Protein AF-A0A350PEC2-F1 (afdb_monomer_lite)

Secondary structure (DSSP, 8-state):
-HHHHHHHHHHHHHHHHHHHHHHHHHHHH-SS-TT-EEEETTEEEEEEEEETTEEEEEESS-TTSS--

Radius of gyration: 16.82 Å; chains: 1; bounding box: 42×36×38 Å

Foldseek 3Di:
DVVVVVVVVCVVCVLLVVLQVVLVCCVPVVPDDQQDFDDDPPFTFGWHARDRSDTDGDGDDPPPPPPD

Structure (mmCIF, N/CA/C/O backbone):
data_AF-A0A350PEC2-F1
#
_entry.id   AF-A0A350PEC2-F1
#
loop_
_atom_site.group_PDB
_atom_site.id
_atom_site.type_symbol
_atom_site.label_atom_id
_atom_site.label_alt_id
_atom_site.label_comp_id
_atom_site.label_asym_id
_atom_site.label_entity_id
_atom_site.label_seq_id
_atom_site.pdbx_PDB_ins_code
_atom_site.Cartn_x
_atom_site.Cartn_y
_atom_site.Cartn_z
_atom_site.occupancy
_atom_site.B_iso_or_equiv
_atom_site.auth_seq_id
_atom_site.auth_comp_id
_atom_site.auth_asym_id
_atom_site.auth_atom_id
_atom_site.pdbx_PDB_model_num
ATOM 1 N N . TYR A 1 1 ? 28.110 -3.243 -19.096 1.00 63.84 1 TYR A N 1
ATOM 2 C CA . TYR A 1 1 ? 27.225 -2.097 -19.389 1.00 63.84 1 TYR A CA 1
ATOM 3 C C . TYR A 1 1 ? 25.758 -2.413 -19.087 1.00 63.84 1 TYR A C 1
ATOM 5 O O . TYR A 1 1 ? 25.199 -1.765 -18.215 1.00 63.84 1 TYR A O 1
ATOM 13 N N . PHE A 1 2 ? 25.158 -3.451 -19.688 1.00 79.19 2 PHE A N 1
ATOM 14 C CA . PHE A 1 2 ? 23.744 -3.811 -19.456 1.00 79.19 2 PHE A CA 1
ATOM 15 C C . PHE A 1 2 ? 23.355 -4.073 -17.990 1.00 79.19 2 PHE A C 1
ATOM 17 O O . PHE A 1 2 ? 22.263 -3.697 -17.591 1.00 79.19 2 PHE A O 1
ATOM 24 N N . GLY A 1 3 ? 24.247 -4.634 -17.163 1.00 86.94 3 GLY A N 1
ATOM 25 C CA . GLY A 1 3 ? 23.942 -4.902 -15.748 1.00 86.94 3 GLY A CA 1
ATOM 26 C C . GLY A 1 3 ? 23.637 -3.650 -14.915 1.00 86.94 3 GLY A C 1
ATOM 27 O O . GLY A 1 3 ?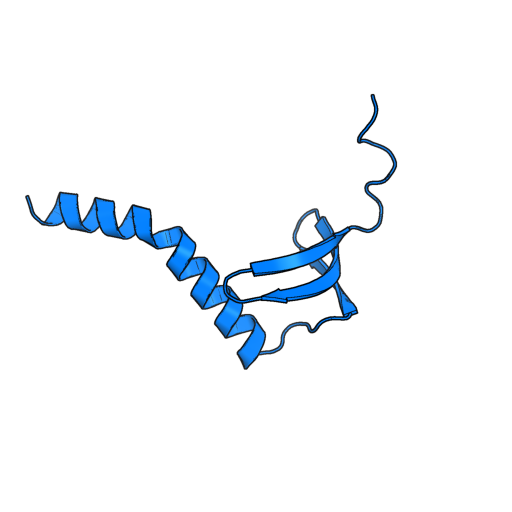 22.721 -3.674 -14.102 1.00 86.94 3 GLY A O 1
ATOM 28 N N . LEU A 1 4 ? 24.348 -2.541 -15.153 1.00 91.81 4 LEU A N 1
ATOM 29 C CA . LEU A 1 4 ? 24.106 -1.282 -14.437 1.00 91.81 4 LEU A CA 1
ATOM 30 C C . LEU A 1 4 ? 22.780 -0.641 -14.870 1.00 91.81 4 LEU A C 1
ATOM 32 O O . LEU A 1 4 ? 22.029 -0.152 -14.032 1.00 91.81 4 LEU A O 1
ATOM 36 N N . LEU A 1 5 ? 22.475 -0.696 -16.171 1.00 92.12 5 LEU A N 1
ATOM 37 C CA . LEU A 1 5 ? 21.212 -0.200 -16.718 1.00 92.12 5 LEU A CA 1
ATOM 38 C C . LEU A 1 5 ? 20.016 -0.996 -16.172 1.00 92.12 5 LEU A C 1
ATOM 40 O O . LEU A 1 5 ? 19.046 -0.403 -15.706 1.00 92.12 5 LEU A O 1
ATOM 44 N N . SER A 1 6 ? 20.106 -2.330 -16.166 1.00 93.75 6 SER A N 1
ATOM 45 C CA . SER A 1 6 ? 19.063 -3.197 -15.607 1.00 93.75 6 SER A CA 1
ATOM 46 C C . SER A 1 6 ? 18.882 -2.995 -14.102 1.00 93.75 6 SER A C 1
ATOM 48 O O . SER A 1 6 ? 17.749 -2.987 -13.628 1.00 93.75 6 SER A O 1
ATOM 50 N N . ALA A 1 7 ? 19.969 -2.784 -13.349 1.00 94.00 7 ALA A N 1
ATOM 51 C CA . ALA A 1 7 ? 19.892 -2.469 -11.923 1.00 94.00 7 ALA A CA 1
ATOM 52 C C . ALA A 1 7 ? 19.196 -1.121 -11.672 1.00 94.00 7 ALA A C 1
ATOM 54 O O . ALA A 1 7 ? 18.324 -1.038 -10.810 1.00 94.00 7 ALA A O 1
ATOM 55 N N . GLY A 1 8 ? 19.517 -0.089 -12.460 1.00 94.00 8 GLY A N 1
ATOM 56 C CA . GLY A 1 8 ? 18.841 1.209 -12.382 1.00 94.00 8 GLY A CA 1
ATOM 57 C C . GLY A 1 8 ? 17.341 1.108 -12.672 1.00 94.00 8 GLY A C 1
ATOM 58 O O . GLY A 1 8 ? 16.533 1.666 -11.933 1.00 94.00 8 GLY A O 1
ATOM 59 N N . LEU A 1 9 ? 16.960 0.330 -13.692 1.00 94.69 9 LEU A N 1
ATOM 60 C CA . LEU A 1 9 ? 15.555 0.086 -14.024 1.00 94.69 9 LEU A CA 1
ATOM 61 C C . LEU A 1 9 ? 14.821 -0.684 -12.916 1.00 94.69 9 LEU A C 1
ATOM 63 O O . LEU A 1 9 ? 13.699 -0.328 -12.566 1.00 94.69 9 LEU A O 1
ATOM 67 N N . ALA A 1 10 ? 15.452 -1.709 -12.340 1.00 95.00 10 ALA A N 1
ATOM 68 C CA . ALA A 1 10 ? 14.869 -2.481 -11.247 1.00 95.00 10 ALA A CA 1
ATOM 69 C C . ALA A 1 10 ? 14.615 -1.615 -10.003 1.00 95.00 10 ALA A C 1
ATOM 71 O O . ALA A 1 10 ? 13.566 -1.737 -9.375 1.00 95.00 10 ALA A O 1
ATOM 72 N N . ILE A 1 11 ? 15.544 -0.711 -9.675 1.00 94.88 11 ILE A N 1
ATOM 73 C CA . ILE A 1 11 ? 15.387 0.231 -8.560 1.00 94.88 11 ILE A CA 1
ATOM 74 C C . ILE A 1 11 ? 14.246 1.211 -8.845 1.00 94.8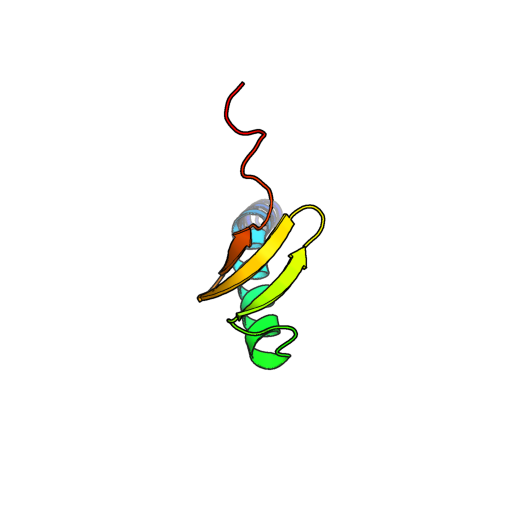8 11 ILE A C 1
ATOM 76 O O . ILE A 1 11 ? 13.394 1.408 -7.985 1.00 94.88 11 ILE A O 1
ATOM 80 N N . ALA A 1 12 ? 14.187 1.771 -10.057 1.00 95.50 12 ALA A N 1
ATOM 81 C CA . ALA A 1 12 ? 13.139 2.715 -10.443 1.00 95.50 12 ALA A CA 1
ATOM 82 C C . ALA A 1 12 ? 11.733 2.086 -10.435 1.00 95.50 12 ALA A C 1
ATOM 84 O O . ALA A 1 12 ? 10.760 2.748 -10.084 1.00 95.50 12 ALA A O 1
ATOM 85 N N . LEU A 1 13 ? 11.617 0.808 -10.812 1.00 96.56 13 LEU A N 1
ATOM 86 C CA . LEU A 1 13 ? 10.337 0.096 -10.869 1.00 96.56 13 LEU A CA 1
ATOM 87 C C . LEU A 1 13 ? 9.935 -0.570 -9.553 1.00 96.56 13 LEU A C 1
ATOM 89 O O . LEU A 1 13 ? 8.805 -1.046 -9.449 1.00 96.56 13 LEU A O 1
ATOM 93 N N . LYS A 1 14 ? 10.818 -0.618 -8.554 1.00 95.50 14 LYS A N 1
ATOM 94 C CA . LYS A 1 14 ? 10.558 -1.323 -7.295 1.00 95.50 14 LYS A CA 1
ATOM 95 C C . LYS A 1 14 ? 9.245 -0.875 -6.655 1.00 95.50 14 LYS A C 1
ATOM 97 O O . LYS A 1 14 ? 8.422 -1.720 -6.306 1.00 95.50 14 LYS A O 1
ATOM 102 N N . ASP A 1 15 ? 9.058 0.429 -6.502 1.00 95.50 15 ASP A N 1
ATOM 103 C CA . ASP A 1 15 ? 7.909 0.985 -5.790 1.00 95.50 15 ASP A CA 1
ATOM 104 C C . ASP A 1 15 ? 6.583 0.747 -6.536 1.00 95.50 15 ASP A C 1
ATOM 106 O O . ASP A 1 15 ? 5.717 0.089 -5.960 1.00 95.50 15 ASP A O 1
ATOM 110 N N . PRO A 1 16 ? 6.423 1.095 -7.832 1.00 95.62 16 PRO A N 1
ATOM 111 C CA . PRO A 1 16 ? 5.169 0.826 -8.542 1.00 95.62 16 PRO A CA 1
ATOM 112 C C . PRO A 1 16 ? 4.843 -0.671 -8.663 1.00 95.62 16 PRO A C 1
ATOM 11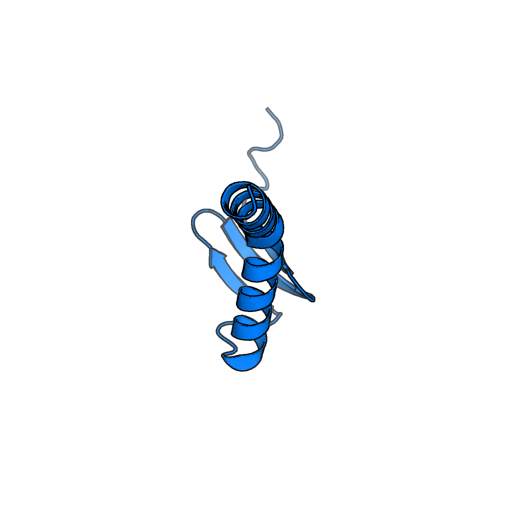4 O O . PRO A 1 16 ? 3.672 -1.051 -8.634 1.00 95.62 16 PRO A O 1
ATOM 117 N N . VAL A 1 17 ? 5.854 -1.541 -8.779 1.00 96.19 17 VAL A N 1
ATOM 118 C CA . VAL A 1 17 ? 5.644 -2.999 -8.786 1.00 96.19 17 VAL A CA 1
ATOM 119 C C . VAL A 1 17 ? 5.185 -3.495 -7.412 1.00 96.19 17 VAL A C 1
ATOM 121 O O . VAL A 1 17 ? 4.305 -4.353 -7.333 1.00 96.19 17 VAL A O 1
ATOM 124 N N . THR A 1 18 ? 5.743 -2.946 -6.331 1.00 96.94 18 THR A N 1
ATOM 125 C CA . THR A 1 18 ? 5.347 -3.293 -4.958 1.00 96.94 18 THR A CA 1
ATOM 126 C C . THR A 1 18 ? 3.917 -2.836 -4.669 1.00 96.94 18 THR A C 1
ATOM 128 O O . THR A 1 18 ? 3.118 -3.626 -4.166 1.00 96.94 18 THR A O 1
ATOM 131 N N . ASP A 1 19 ? 3.562 -1.612 -5.059 1.00 96.56 19 ASP A N 1
ATOM 132 C CA . ASP A 1 19 ? 2.216 -1.056 -4.891 1.00 96.56 19 ASP A CA 1
ATOM 133 C C . ASP A 1 19 ? 1.164 -1.860 -5.667 1.00 96.56 19 ASP A C 1
ATOM 135 O O . ASP A 1 19 ? 0.068 -2.129 -5.163 1.00 96.56 19 ASP A O 1
ATOM 139 N N . LEU A 1 20 ? 1.508 -2.315 -6.879 1.00 96.81 20 LEU A N 1
ATOM 140 C CA . LEU A 1 20 ? 0.653 -3.201 -7.668 1.00 96.81 20 LEU A CA 1
ATOM 141 C C . LEU A 1 20 ? 0.424 -4.537 -6.958 1.00 96.81 20 LEU A C 1
ATOM 143 O O . LEU A 1 20 ? -0.712 -5.007 -6.874 1.00 96.81 20 LEU A O 1
ATOM 147 N N . ALA A 1 21 ? 1.498 -5.149 -6.456 1.00 96.75 21 ALA A N 1
ATOM 148 C CA . ALA A 1 21 ? 1.428 -6.422 -5.751 1.00 96.75 21 ALA A CA 1
ATOM 149 C C . ALA A 1 21 ? 0.581 -6.309 -4.474 1.00 96.75 21 ALA A C 1
ATOM 151 O O . ALA A 1 21 ? -0.256 -7.176 -4.219 1.00 96.75 21 ALA A O 1
ATOM 152 N N . ALA A 1 22 ? 0.740 -5.222 -3.714 1.00 95.38 22 ALA A N 1
ATOM 153 C CA . ALA A 1 22 ? -0.050 -4.947 -2.518 1.00 95.38 22 ALA A CA 1
ATOM 154 C C . ALA A 1 22 ? -1.541 -4.779 -2.846 1.00 95.38 22 ALA A C 1
ATOM 156 O O . ALA A 1 22 ? -2.390 -5.425 -2.229 1.00 95.38 22 ALA A O 1
ATOM 157 N N . TRP A 1 23 ? -1.867 -3.972 -3.858 1.00 95.56 23 TRP A N 1
ATOM 158 C CA . TRP A 1 23 ? -3.246 -3.772 -4.303 1.00 95.56 23 TRP A CA 1
ATOM 159 C C . TRP A 1 23 ? -3.906 -5.080 -4.770 1.00 95.56 23 TRP A C 1
ATOM 161 O O . TRP A 1 23 ? -5.005 -5.415 -4.322 1.00 95.56 23 TRP A O 1
ATOM 171 N N . MET A 1 24 ? -3.213 -5.865 -5.603 1.00 96.38 24 MET A N 1
ATOM 172 C CA . MET A 1 24 ? -3.691 -7.177 -6.059 1.00 96.38 24 MET A CA 1
ATOM 173 C C . MET A 1 24 ? -3.915 -8.147 -4.895 1.00 96.38 24 MET A C 1
ATOM 175 O O . MET A 1 24 ? -4.907 -8.879 -4.874 1.00 96.38 24 MET A O 1
ATOM 179 N N . PHE A 1 25 ? -3.011 -8.142 -3.912 1.00 96.00 25 PHE A N 1
ATOM 180 C CA . PHE A 1 25 ? -3.132 -8.972 -2.720 1.00 96.00 25 PHE A CA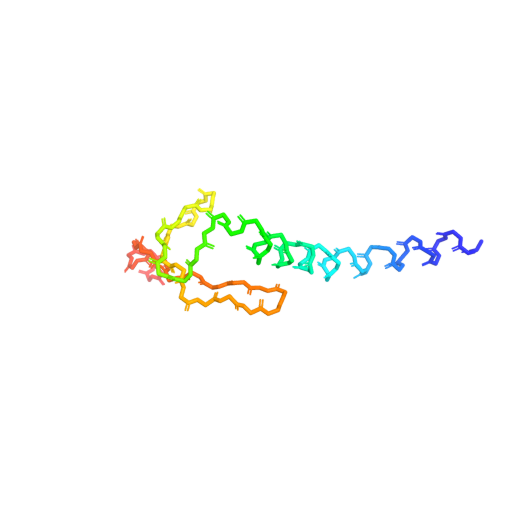 1
ATOM 181 C C . PHE A 1 25 ? -4.368 -8.605 -1.893 1.00 96.00 25 PHE A C 1
ATOM 183 O O . PHE A 1 25 ? -5.110 -9.501 -1.488 1.00 96.00 25 PHE A O 1
ATOM 190 N N . ILE A 1 26 ? -4.626 -7.309 -1.687 1.00 94.81 26 ILE A N 1
ATOM 191 C CA . ILE A 1 26 ? -5.803 -6.833 -0.948 1.00 94.81 26 ILE A CA 1
ATOM 192 C C . ILE A 1 26 ? -7.089 -7.277 -1.655 1.00 94.81 26 ILE A C 1
ATOM 194 O O . ILE A 1 26 ? -7.971 -7.835 -1.009 1.00 94.81 26 ILE A O 1
ATOM 198 N N . ILE A 1 27 ? -7.177 -7.126 -2.981 1.00 93.75 27 ILE A N 1
ATOM 199 C CA . ILE A 1 27 ? -8.374 -7.524 -3.739 1.00 93.75 27 ILE A CA 1
ATOM 200 C C . ILE A 1 27 ? -8.616 -9.033 -3.677 1.00 93.75 27 ILE A C 1
ATOM 202 O O . ILE A 1 27 ? -9.750 -9.467 -3.469 1.00 93.75 27 ILE A O 1
ATOM 206 N N . TRP A 1 28 ? -7.575 -9.844 -3.884 1.00 96.00 28 TRP A N 1
ATOM 207 C CA . TRP A 1 28 ? -7.750 -11.292 -3.978 1.00 96.00 28 TRP A CA 1
ATOM 208 C C . TRP A 1 28 ? -7.934 -11.935 -2.604 1.00 96.00 28 TRP A C 1
ATOM 210 O O . TRP A 1 28 ? -8.820 -12.770 -2.415 1.00 96.00 28 TRP A O 1
ATOM 220 N N . ARG A 1 29 ? -7.109 -11.552 -1.625 1.00 96.06 29 ARG A N 1
ATOM 221 C CA . ARG A 1 29 ? -7.138 -12.170 -0.298 1.00 96.06 29 ARG A CA 1
ATOM 222 C C . ARG A 1 29 ? -8.190 -11.555 0.620 1.00 96.06 29 ARG A C 1
ATOM 224 O O . ARG A 1 29 ? -8.575 -12.233 1.573 1.00 96.06 29 ARG A O 1
ATOM 231 N N . LYS A 1 30 ? -8.631 -10.325 0.327 1.00 91.62 30 LYS A N 1
ATOM 232 C CA . LYS A 1 30 ? -9.544 -9.512 1.143 1.00 91.62 30 LYS A CA 1
ATOM 233 C C . LYS A 1 30 ? -9.177 -9.524 2.634 1.00 91.62 30 LYS A C 1
ATOM 235 O O . LYS A 1 30 ? -9.979 -9.964 3.452 1.00 91.62 30 LYS A O 1
ATOM 240 N N . PRO A 1 31 ? -7.947 -9.117 3.004 1.00 91.19 31 PRO A N 1
ATOM 241 C CA . PRO A 1 31 ? -7.546 -9.050 4.409 1.00 91.19 31 PRO A CA 1
ATOM 242 C C . PRO A 1 31 ? -8.329 -7.982 5.193 1.00 91.19 31 PRO A C 1
ATOM 244 O O . PRO A 1 31 ? -8.459 -8.110 6.404 1.00 91.19 31 PRO A O 1
ATOM 247 N N . PHE A 1 32 ? -8.825 -6.956 4.499 1.00 94.06 32 PHE A N 1
ATOM 248 C CA . PHE A 1 32 ? -9.727 -5.912 4.978 1.00 94.06 32 PHE A CA 1
ATOM 249 C C . PHE A 1 32 ? -10.536 -5.372 3.787 1.00 94.06 32 PHE A C 1
ATOM 251 O O . PHE A 1 32 ? -10.144 -5.575 2.630 1.00 94.06 32 PHE A O 1
ATOM 258 N N . ASP A 1 33 ? -11.633 -4.679 4.070 1.00 94.38 33 ASP A N 1
ATOM 259 C CA . ASP A 1 33 ? -12.491 -4.006 3.094 1.00 94.38 33 ASP A CA 1
ATOM 260 C C . ASP A 1 33 ? -12.747 -2.537 3.496 1.00 94.38 33 ASP A C 1
ATOM 262 O O . ASP A 1 33 ? -12.331 -2.066 4.559 1.00 94.38 33 ASP A O 1
ATOM 266 N N . VAL A 1 34 ? -13.402 -1.778 2.620 1.00 94.44 34 VAL A N 1
ATOM 267 C CA . VAL A 1 34 ? -13.808 -0.396 2.903 1.00 94.44 34 VAL A CA 1
ATOM 268 C C . VAL A 1 34 ? -14.794 -0.379 4.075 1.00 94.44 34 VAL A C 1
ATOM 27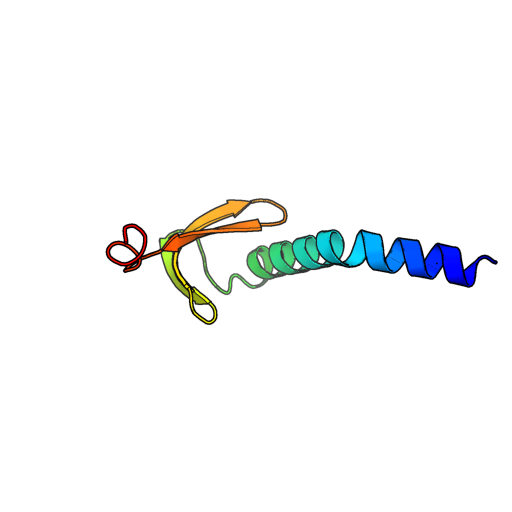0 O O . VAL A 1 34 ? -15.802 -1.083 4.068 1.00 94.44 34 VAL A O 1
ATOM 273 N N . GLY A 1 35 ? -14.515 0.461 5.069 1.00 93.25 35 GLY A N 1
ATOM 274 C CA . GLY A 1 35 ? -15.247 0.559 6.330 1.00 93.25 35 GLY A CA 1
ATOM 275 C C . GLY A 1 35 ? -14.588 -0.186 7.492 1.00 93.25 35 GLY A C 1
ATOM 276 O O . GLY A 1 35 ? -14.981 0.033 8.638 1.00 93.25 35 GLY A O 1
ATOM 277 N N . ASP A 1 36 ? -13.574 -1.017 7.233 1.00 94.88 36 ASP A N 1
ATOM 278 C CA . ASP A 1 36 ? -12.861 -1.718 8.298 1.00 94.88 36 ASP A CA 1
ATOM 279 C C . ASP A 1 36 ? -11.928 -0.777 9.060 1.00 94.88 36 ASP A C 1
ATOM 281 O O . ASP A 1 36 ? -11.168 0.002 8.477 1.00 94.88 36 ASP A O 1
ATOM 285 N N . ARG A 1 37 ? -11.935 -0.908 10.389 1.00 94.06 37 ARG A N 1
ATOM 286 C CA . ARG A 1 37 ? -10.971 -0.246 11.267 1.00 94.06 37 ARG A CA 1
ATOM 287 C C . ARG A 1 37 ? -9.693 -1.062 11.341 1.00 94.06 37 ARG A C 1
ATOM 289 O O . ARG A 1 37 ? -9.689 -2.152 11.915 1.00 94.06 37 ARG A O 1
ATOM 296 N N . ILE A 1 38 ? -8.606 -0.508 10.821 1.00 94.00 38 ILE A N 1
ATOM 297 C CA . ILE A 1 38 ? -7.304 -1.169 10.765 1.00 94.00 38 ILE A CA 1
ATOM 298 C C . ILE A 1 38 ? -6.219 -0.336 11.453 1.00 94.00 38 ILE A C 1
ATOM 300 O O . ILE A 1 38 ? -6.318 0.883 11.606 1.00 94.00 38 ILE A O 1
ATOM 304 N N . GLU A 1 39 ? -5.162 -1.016 11.881 1.00 92.56 39 GLU A N 1
ATOM 305 C CA . GLU A 1 39 ? -3.976 -0.409 12.480 1.00 92.56 39 GLU A CA 1
ATOM 306 C C . GLU A 1 39 ? -2.747 -0.895 11.707 1.00 92.56 39 GLU A C 1
ATOM 308 O O . GLU A 1 39 ? -2.476 -2.092 11.616 1.00 92.56 39 GLU A O 1
ATOM 313 N N . LEU A 1 40 ? -2.039 0.047 11.089 1.00 89.38 40 LEU A N 1
ATOM 314 C CA . LEU A 1 40 ? -0.872 -0.173 10.246 1.00 89.38 40 LEU A CA 1
ATOM 315 C C . LEU A 1 40 ? 0.339 0.484 10.905 1.00 89.38 40 LEU A C 1
ATOM 317 O O . LEU A 1 40 ? 0.603 1.676 10.741 1.00 89.38 40 LEU A O 1
ATOM 321 N N . GLY A 1 41 ? 1.093 -0.308 11.665 1.00 88.62 41 GLY A N 1
ATOM 322 C CA . GLY A 1 41 ? 2.262 0.179 12.392 1.00 88.62 41 GLY A CA 1
ATOM 323 C C . GLY A 1 41 ? 1.875 1.223 13.439 1.00 88.62 41 GLY A C 1
ATOM 324 O O . GLY A 1 41 ? 1.394 0.864 14.505 1.00 88.62 41 GLY A O 1
ATOM 325 N N . LYS A 1 42 ? 2.118 2.506 13.143 1.00 87.31 42 LYS A N 1
ATOM 326 C CA . LYS A 1 42 ? 1.776 3.639 14.025 1.00 87.31 42 LYS A CA 1
ATOM 327 C C . LYS A 1 42 ? 0.486 4.363 13.626 1.00 87.31 42 LYS A C 1
ATOM 329 O O . LYS A 1 42 ? -0.002 5.171 14.407 1.00 87.31 42 LYS A O 1
ATOM 334 N N . SER A 1 43 ? -0.044 4.100 12.432 1.00 88.25 43 SER A N 1
ATOM 335 C CA . SER A 1 43 ? -1.266 4.737 11.936 1.00 88.25 43 SER A CA 1
ATOM 336 C C . SER A 1 43 ? -2.473 3.856 12.225 1.00 88.25 43 SER A C 1
ATOM 338 O O . SER A 1 43 ? -2.460 2.659 11.942 1.00 88.25 43 SER A O 1
ATOM 340 N N . LYS A 1 44 ? -3.540 4.449 12.760 1.00 92.19 44 LYS A N 1
ATOM 341 C CA . LYS A 1 44 ? -4.789 3.760 13.095 1.00 92.19 44 LYS A CA 1
ATOM 342 C C . LYS A 1 44 ? -5.967 4.522 12.522 1.00 92.19 44 LYS A C 1
ATOM 344 O O . LYS A 1 44 ? -6.084 5.723 12.752 1.00 92.19 44 LYS A O 1
ATOM 349 N N . GLY A 1 45 ? -6.852 3.833 11.814 1.00 94.19 45 GLY A N 1
ATOM 350 C CA . GLY A 1 45 ? -7.963 4.493 11.144 1.00 94.19 45 GLY A CA 1
ATOM 351 C C . GLY A 1 45 ? -8.935 3.544 10.466 1.00 94.19 45 GLY A C 1
ATOM 352 O O . GLY A 1 45 ? -8.749 2.329 10.483 1.00 94.19 45 GLY A O 1
ATOM 353 N N . ASP A 1 46 ? -9.963 4.122 9.859 1.00 94.88 46 ASP A N 1
ATOM 354 C CA . ASP A 1 46 ? -10.956 3.385 9.076 1.00 94.88 46 ASP A CA 1
ATOM 355 C C . ASP A 1 46 ? -10.594 3.451 7.590 1.00 94.88 46 ASP A C 1
ATOM 357 O O . ASP A 1 46 ? -10.266 4.519 7.072 1.00 94.88 46 ASP A O 1
ATOM 361 N N . VAL A 1 47 ? -10.644 2.325 6.881 1.00 95.62 47 VAL A N 1
ATOM 362 C CA . VAL A 1 47 ? -10.405 2.294 5.433 1.00 95.62 47 VAL A CA 1
ATOM 363 C C . VAL A 1 47 ? -11.562 2.993 4.734 1.00 95.62 47 VAL A C 1
ATOM 365 O O . VAL A 1 47 ? -12.698 2.535 4.800 1.00 95.62 47 VAL A O 1
ATOM 368 N N . ILE A 1 48 ? -11.284 4.087 4.033 1.00 95.69 48 ILE A N 1
ATOM 369 C CA . ILE A 1 48 ? -12.320 4.838 3.311 1.00 95.69 48 ILE A CA 1
ATOM 370 C C . ILE A 1 48 ? -12.344 4.516 1.821 1.00 95.69 48 ILE A C 1
ATOM 372 O O . ILE A 1 48 ? -13.351 4.759 1.161 1.00 95.69 48 ILE A O 1
ATOM 376 N N . ASP A 1 49 ? -11.237 4.002 1.279 1.00 95.44 49 ASP A N 1
ATOM 377 C CA . ASP A 1 49 ? -11.103 3.792 -0.156 1.00 95.44 49 ASP A CA 1
ATOM 378 C C . ASP A 1 49 ? -9.957 2.835 -0.510 1.00 95.44 49 ASP A C 1
ATOM 380 O O . ASP A 1 49 ? -8.891 2.865 0.111 1.00 95.44 49 ASP A O 1
ATOM 384 N N . ILE A 1 50 ? -10.157 2.027 -1.552 1.00 94.94 50 ILE A N 1
ATOM 385 C CA . ILE A 1 50 ? -9.167 1.101 -2.114 1.00 94.94 50 ILE A CA 1
ATOM 386 C C . ILE A 1 50 ? -9.124 1.333 -3.629 1.00 94.94 50 ILE A C 1
ATOM 388 O O . ILE A 1 50 ? -10.039 0.962 -4.363 1.00 94.94 50 ILE A O 1
ATOM 392 N N . ARG A 1 51 ? -8.035 1.934 -4.117 1.00 94.00 51 ARG A N 1
ATOM 393 C CA . ARG A 1 51 ? -7.808 2.257 -5.535 1.00 94.00 51 ARG A CA 1
ATOM 394 C C . ARG A 1 51 ? -6.616 1.470 -6.090 1.00 94.00 51 ARG A C 1
ATOM 396 O O . ARG A 1 51 ? -5.811 0.948 -5.320 1.00 94.00 51 ARG A O 1
ATOM 403 N N . PRO A 1 52 ? -6.439 1.396 -7.420 1.00 94.19 52 PRO A N 1
ATOM 404 C CA . PRO A 1 52 ? -5.216 0.842 -7.989 1.00 94.19 52 PRO A CA 1
ATOM 405 C C . PRO A 1 52 ? -3.972 1.502 -7.382 1.00 94.19 52 PRO A C 1
ATOM 407 O O . PRO A 1 52 ? -3.894 2.731 -7.328 1.00 94.19 52 PRO A O 1
ATOM 410 N N . PHE A 1 53 ? -3.020 0.674 -6.942 1.00 93.69 53 PHE A N 1
ATOM 411 C CA . PHE A 1 53 ? -1.734 1.062 -6.340 1.00 93.69 53 PHE A CA 1
ATOM 412 C C . PHE A 1 53 ? -1.793 1.739 -4.957 1.00 93.69 53 PHE A C 1
ATOM 414 O O . PHE A 1 53 ? -0.745 2.070 -4.416 1.00 93.69 53 PHE A O 1
ATOM 421 N N . LYS A 1 54 ? -2.970 1.965 -4.354 1.00 94.12 54 LYS A N 1
ATOM 422 C CA . LYS A 1 54 ? -3.061 2.589 -3.020 1.00 94.12 54 LYS A CA 1
ATOM 423 C C . LYS A 1 54 ? -4.413 2.398 -2.348 1.00 94.12 54 LYS A C 1
ATOM 425 O O . LYS A 1 54 ? -5.444 2.309 -3.001 1.00 94.12 54 LYS A O 1
ATOM 430 N N . PHE A 1 55 ? -4.427 2.466 -1.028 1.00 94.81 55 PHE A N 1
ATOM 431 C CA . PHE A 1 55 ? -5.648 2.597 -0.238 1.00 94.81 55 PHE A CA 1
ATOM 432 C C . PHE A 1 55 ? -5.512 3.795 0.701 1.00 94.81 55 PHE A C 1
ATOM 434 O O . PHE A 1 55 ? -4.415 4.317 0.908 1.00 94.81 55 PHE A O 1
ATOM 441 N N . THR A 1 56 ? -6.629 4.281 1.222 1.00 93.81 56 THR A N 1
ATOM 442 C CA . THR A 1 56 ? -6.655 5.445 2.108 1.00 93.81 56 THR A CA 1
ATOM 443 C C . THR A 1 56 ? -7.373 5.085 3.394 1.00 93.81 56 THR A C 1
ATOM 445 O O . THR A 1 56 ? -8.448 4.484 3.366 1.00 93.81 56 THR A O 1
ATOM 448 N N . ILE A 1 57 ? -6.762 5.464 4.514 1.00 95.00 57 ILE A N 1
ATOM 449 C CA . ILE A 1 57 ? -7.354 5.360 5.843 1.00 95.00 57 ILE A CA 1
ATOM 450 C C . ILE A 1 57 ? -7.677 6.757 6.365 1.00 95.00 57 ILE A C 1
ATOM 452 O O . ILE A 1 57 ? -6.914 7.701 6.159 1.00 95.00 57 ILE A O 1
ATOM 456 N N . LEU A 1 58 ? -8.811 6.879 7.041 1.00 93.19 58 LEU A N 1
ATOM 457 C CA . LEU A 1 58 ? -9.153 8.034 7.850 1.00 93.19 58 LEU A CA 1
ATOM 458 C C . LEU A 1 58 ? -8.602 7.799 9.253 1.00 93.19 58 LEU A C 1
ATOM 460 O O . LEU A 1 58 ? -9.137 6.980 10.000 1.00 93.19 58 LEU A O 1
ATOM 464 N N . GLU A 1 59 ? -7.515 8.487 9.593 1.00 90.50 59 GLU A N 1
ATOM 465 C CA . GLU A 1 59 ? -6.876 8.330 10.897 1.00 90.50 59 GLU A CA 1
ATOM 466 C C . GLU A 1 59 ? -7.786 8.800 12.038 1.00 90.50 59 GLU A C 1
ATOM 468 O O . GLU A 1 59 ? -8.416 9.860 11.981 1.00 90.50 59 GLU A O 1
ATOM 473 N N . ILE A 1 60 ? -7.829 8.010 13.109 1.00 83.56 60 ILE A N 1
ATOM 474 C CA . ILE A 1 60 ? -8.615 8.296 14.307 1.00 83.56 60 ILE A CA 1
ATOM 475 C C . ILE A 1 60 ? -7.632 8.583 15.437 1.00 83.56 60 ILE A C 1
ATOM 477 O O . ILE A 1 60 ? -6.908 7.692 15.872 1.00 83.56 60 ILE A O 1
ATOM 481 N N . GLY A 1 61 ? -7.627 9.826 15.924 1.00 70.44 61 GLY A N 1
ATOM 482 C CA . GLY A 1 61 ? -6.846 10.230 17.101 1.00 70.44 61 GLY A CA 1
ATOM 483 C C . GLY A 1 61 ? -5.680 11.194 16.858 1.00 70.44 61 GLY A C 1
ATOM 484 O O . GLY A 1 61 ? -5.088 11.629 17.836 1.00 70.44 61 GLY A O 1
ATOM 485 N N . ASN A 1 62 ? -5.386 11.603 15.618 1.0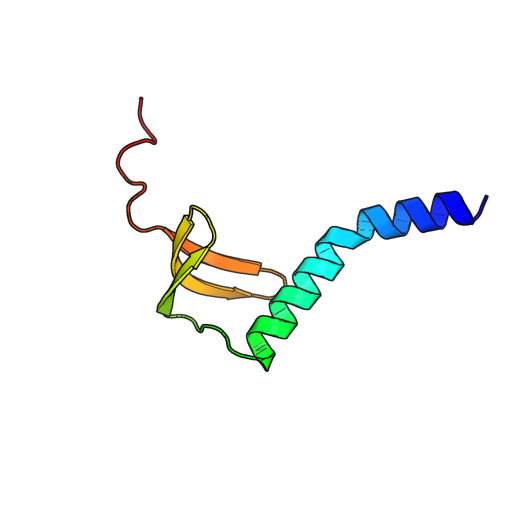0 59.66 62 ASN A N 1
ATOM 486 C CA . ASN A 1 62 ? -4.305 12.563 15.321 1.00 59.66 62 ASN A CA 1
ATOM 487 C C . ASN A 1 62 ? -4.735 14.053 15.397 1.00 59.66 62 ASN A C 1
ATOM 489 O O . ASN A 1 62 ? -4.144 14.918 14.763 1.00 59.66 62 ASN A O 1
ATOM 493 N N . TRP A 1 63 ? -5.801 14.373 16.139 1.00 59.88 63 TRP A N 1
ATOM 494 C CA . TRP A 1 63 ? -6.408 15.717 16.151 1.00 59.88 63 TRP A CA 1
ATOM 495 C C . TRP A 1 63 ? -5.772 16.704 17.157 1.00 59.88 63 TRP A C 1
ATOM 497 O O . TRP A 1 63 ? -6.271 17.816 17.289 1.00 59.88 63 TRP A O 1
ATOM 507 N N . VAL A 1 64 ? -4.700 16.331 17.875 1.00 58.62 64 VAL A N 1
ATOM 508 C CA . VAL A 1 64 ? -4.118 17.126 18.989 1.00 58.62 64 VAL A CA 1
ATOM 509 C C . VAL A 1 64 ? -2.572 17.187 18.962 1.00 58.62 64 VAL A C 1
ATOM 511 O O . VAL A 1 64 ? -1.944 17.337 19.996 1.00 58.62 64 VAL A O 1
ATOM 514 N N . ASP A 1 65 ? -1.916 17.101 17.799 1.00 56.97 65 ASP A N 1
ATOM 515 C CA . ASP A 1 65 ? -0.447 17.329 17.737 1.00 56.97 65 ASP A CA 1
ATOM 516 C C . ASP A 1 65 ? 0.030 18.055 16.462 1.00 56.97 65 ASP A C 1
ATOM 518 O O . ASP A 1 65 ? 1.222 18.139 16.186 1.00 56.97 65 ASP A O 1
ATOM 522 N N . ALA A 1 66 ? -0.902 18.582 15.655 1.00 56.03 66 ALA A N 1
ATOM 523 C CA . ALA A 1 66 ? -0.591 19.280 14.401 1.00 56.03 66 ALA A CA 1
ATOM 524 C C . ALA A 1 66 ? -0.541 20.818 14.523 1.00 56.03 66 ALA A C 1
ATOM 526 O O . ALA A 1 66 ? -0.282 21.477 13.523 1.00 56.03 66 ALA A O 1
ATOM 527 N N . ASP A 1 67 ? -0.753 21.372 15.722 1.00 52.69 67 ASP A N 1
ATOM 528 C CA . ASP A 1 67 ? -0.592 22.802 16.027 1.00 52.69 67 ASP A CA 1
ATOM 529 C C . ASP A 1 67 ? 0.165 22.968 17.361 1.00 52.69 67 ASP A C 1
ATOM 531 O O . ASP A 1 67 ? -0.438 23.148 18.424 1.00 52.69 67 ASP A O 1
ATOM 535 N N . GLN A 1 68 ? 1.500 22.917 17.302 1.00 47.94 68 GLN A N 1
ATOM 536 C CA . GLN A 1 68 ? 2.357 23.682 18.213 1.00 47.94 68 GLN A CA 1
ATOM 537 C C . GLN A 1 68 ? 3.645 24.146 17.531 1.00 47.94 68 GLN A C 1
ATOM 539 O O . GLN A 1 68 ? 4.262 23.338 16.801 1.00 47.94 68 GLN A O 1
#

pLDDT: mean 88.91, std 12.47, range [47.94, 96.94]

Sequence (68 aa):
YFGLLSAGLAIALKDPVTDLAAWMFIIWRKPFDVGDRIELGKSKGDVIDIRPFKFTILEIGNWVDADQ